Protein AF-A0A7S4AA87-F1 (afdb_monomer_lite)

Radius of gyration: 15.94 Å; chains: 1; bounding box: 40×29×44 Å

Structure (mmCIF, N/CA/C/O backbone):
data_AF-A0A7S4AA87-F1
#
_entry.id   AF-A0A7S4AA87-F1
#
loop_
_atom_site.group_PDB
_atom_site.id
_atom_site.type_symbol
_atom_site.label_atom_id
_atom_site.label_alt_id
_atom_site.label_comp_id
_atom_site.label_asym_id
_atom_site.label_entity_id
_atom_site.label_seq_id
_atom_site.pdbx_PDB_ins_code
_atom_site.Cartn_x
_atom_site.Cartn_y
_atom_site.Cartn_z
_atom_site.occupancy
_atom_site.B_iso_or_equiv
_atom_site.auth_seq_id
_atom_site.auth_comp_id
_atom_site.auth_asym_id
_atom_site.auth_atom_id
_atom_site.pdbx_PDB_model_num
ATOM 1 N N . MET A 1 1 ? -8.209 13.846 -18.926 1.00 57.44 1 MET A N 1
ATOM 2 C CA . MET A 1 1 ? -6.902 13.284 -18.522 1.00 57.44 1 MET A CA 1
ATOM 3 C C . MET A 1 1 ? -7.094 12.712 -17.124 1.00 57.44 1 MET A C 1
ATOM 5 O O . MET A 1 1 ? -7.636 13.442 -16.310 1.00 57.44 1 MET A O 1
ATOM 9 N N . ARG A 1 2 ? -6.789 11.429 -16.883 1.00 65.56 2 ARG A N 1
ATOM 10 C CA . ARG A 1 2 ? -6.918 10.795 -15.554 1.00 65.56 2 ARG A CA 1
ATOM 11 C C . ARG A 1 2 ? -5.539 10.659 -14.908 1.00 65.56 2 ARG A C 1
ATOM 13 O O . ARG A 1 2 ? -4.576 10.387 -15.628 1.00 65.56 2 ARG A O 1
ATOM 20 N N . LEU A 1 3 ? -5.442 10.859 -13.598 1.00 70.12 3 LEU A N 1
ATOM 21 C CA . LEU A 1 3 ? -4.210 10.682 -12.828 1.00 70.12 3 LEU A CA 1
ATOM 22 C C . LEU A 1 3 ? -3.868 9.195 -12.686 1.00 70.12 3 LEU A C 1
ATOM 24 O O . LEU A 1 3 ? -4.740 8.331 -12.726 1.00 70.12 3 LEU A O 1
ATOM 28 N N . PHE A 1 4 ? -2.586 8.892 -12.478 1.00 72.06 4 PHE A N 1
ATOM 29 C CA . PHE A 1 4 ? -2.124 7.522 -12.238 1.00 72.06 4 PHE A CA 1
ATOM 30 C C . PHE A 1 4 ? -2.859 6.858 -11.067 1.00 72.06 4 PHE A C 1
ATOM 32 O O . PHE A 1 4 ? -3.295 5.720 -11.191 1.00 72.06 4 PHE A O 1
ATOM 39 N N . SER A 1 5 ? -3.072 7.587 -9.969 1.00 68.75 5 SER A N 1
ATOM 40 C CA . SER A 1 5 ? -3.857 7.112 -8.825 1.00 68.75 5 SER A CA 1
ATOM 41 C C . SER A 1 5 ? -5.299 6.758 -9.201 1.00 68.75 5 SER A C 1
ATOM 43 O O . SER A 1 5 ? -5.813 5.752 -8.733 1.00 68.75 5 SER A O 1
ATOM 45 N N . GLU A 1 6 ? -5.932 7.496 -10.114 1.00 70.50 6 GLU A N 1
ATOM 46 C CA . GLU A 1 6 ? -7.278 7.177 -10.612 1.00 70.50 6 GLU A CA 1
ATOM 47 C C . GLU A 1 6 ? -7.298 5.939 -11.522 1.00 70.50 6 GLU A C 1
ATOM 49 O O . GLU A 1 6 ? -8.312 5.246 -11.606 1.00 70.50 6 GLU A O 1
ATOM 54 N N . LEU A 1 7 ? -6.188 5.658 -12.211 1.00 71.56 7 LEU A N 1
ATOM 55 C CA . LEU A 1 7 ? -6.039 4.516 -13.119 1.00 71.56 7 LEU A CA 1
ATOM 56 C C . LEU A 1 7 ? -5.621 3.227 -12.395 1.00 71.56 7 LEU A C 1
ATOM 58 O O . LEU A 1 7 ? -6.045 2.146 -12.795 1.00 71.56 7 LEU A O 1
ATOM 62 N N . CYS A 1 8 ? -4.847 3.345 -11.317 1.00 65.38 8 CYS A N 1
ATOM 63 C CA . CYS A 1 8 ? -4.418 2.244 -10.448 1.00 65.38 8 CYS A CA 1
ATOM 64 C C . CYS A 1 8 ? -5.458 1.852 -9.387 1.00 65.38 8 CYS A C 1
ATOM 66 O O . CYS A 1 8 ? -5.163 1.047 -8.508 1.00 65.38 8 CYS A O 1
ATOM 68 N N . GLY A 1 9 ? -6.667 2.415 -9.466 1.00 60.47 9 GLY A N 1
ATOM 69 C CA . GLY A 1 9 ? -7.677 2.336 -8.418 1.00 60.47 9 GLY A CA 1
ATOM 70 C C . GLY A 1 9 ? -7.472 3.467 -7.417 1.00 60.47 9 GLY A C 1
ATOM 71 O O . GLY A 1 9 ? -6.588 3.407 -6.567 1.00 60.47 9 GLY A O 1
ATOM 72 N N . ALA A 1 10 ? -8.316 4.500 -7.503 1.00 56.59 10 ALA A N 1
ATOM 73 C CA . ALA A 1 10 ? -8.245 5.707 -6.669 1.00 56.59 10 ALA A CA 1
ATOM 74 C C . ALA A 1 10 ? -8.251 5.428 -5.149 1.00 56.59 10 ALA A C 1
ATOM 76 O O . ALA A 1 10 ? -7.939 6.312 -4.355 1.00 56.59 10 ALA A O 1
ATOM 77 N N . SER A 1 11 ? -8.594 4.203 -4.743 1.00 60.84 11 SER A N 1
ATOM 78 C CA . SER A 1 11 ? -8.716 3.741 -3.364 1.00 60.84 11 SER A CA 1
ATOM 79 C C . SER A 1 11 ? -7.638 2.751 -2.914 1.00 60.84 11 SER A C 1
ATOM 81 O O . SER A 1 11 ? -7.641 2.393 -1.742 1.00 60.84 11 SER A O 1
ATOM 83 N N . SER A 1 12 ? -6.713 2.308 -3.772 1.00 76.81 12 SER A N 1
ATOM 84 C CA . SER A 1 12 ? -5.875 1.132 -3.470 1.00 76.81 12 SER A CA 1
ATOM 85 C C . SER A 1 12 ? -4.936 1.296 -2.271 1.00 76.81 12 SER A C 1
ATOM 87 O O . SER A 1 12 ? -4.519 0.312 -1.675 1.00 76.81 12 SER A O 1
ATOM 89 N N . PHE A 1 13 ? -4.629 2.541 -1.897 1.00 84.38 13 PHE A N 1
ATOM 90 C CA . PHE A 1 13 ? -3.890 2.880 -0.676 1.00 84.38 13 PHE A CA 1
ATOM 91 C C . PHE A 1 13 ? -4.695 3.784 0.271 1.00 84.38 13 PHE A C 1
ATOM 93 O O . PHE A 1 13 ? -4.129 4.402 1.173 1.00 84.38 13 PHE A O 1
ATOM 100 N N . SER A 1 14 ? -6.011 3.893 0.076 1.00 88.38 14 SER A N 1
ATOM 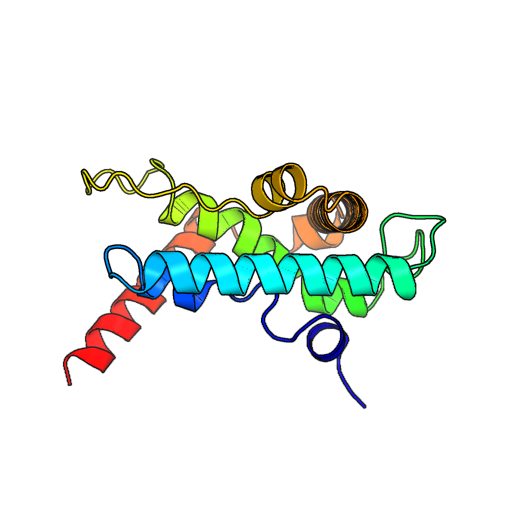101 C CA . SER A 1 14 ? -6.895 4.557 1.034 1.00 88.38 14 SER A CA 1
ATOM 102 C C . SER A 1 14 ? -7.184 3.601 2.183 1.00 88.38 14 SER A C 1
ATOM 104 O O . SER A 1 14 ? -7.760 2.539 1.982 1.00 88.38 14 SER A O 1
ATOM 106 N N . TYR A 1 15 ? -6.787 3.982 3.392 1.00 90.88 15 TYR A N 1
ATOM 107 C CA . TYR A 1 15 ? -6.863 3.121 4.573 1.00 90.88 15 TYR A CA 1
ATOM 108 C C . TYR A 1 15 ? -7.827 3.636 5.651 1.00 90.88 15 TYR A C 1
ATOM 110 O O . TYR A 1 15 ? -7.987 3.014 6.698 1.00 90.88 15 TYR A O 1
ATOM 118 N N . TRP A 1 16 ? -8.492 4.769 5.409 1.00 92.19 16 TRP A N 1
ATOM 119 C CA . TRP A 1 16 ? -9.371 5.404 6.395 1.00 92.19 16 TRP A CA 1
ATOM 120 C C . TRP A 1 16 ? -10.577 4.551 6.776 1.00 92.19 16 TRP A C 1
ATOM 122 O O . TRP A 1 16 ? -10.964 4.559 7.939 1.00 92.19 16 TRP A O 1
ATOM 132 N N . ASN A 1 17 ? -11.137 3.791 5.830 1.00 92.44 17 ASN A N 1
ATOM 133 C CA . ASN A 1 17 ? -12.262 2.896 6.113 1.00 92.44 17 ASN A CA 1
ATOM 134 C C . ASN A 1 17 ? -11.873 1.818 7.133 1.00 92.44 17 ASN A C 1
ATOM 136 O O . ASN A 1 17 ? -12.654 1.532 8.029 1.00 92.44 17 ASN A O 1
ATOM 140 N N . ILE A 1 18 ? -10.648 1.288 7.048 1.00 93.12 18 ILE A N 1
ATOM 141 C CA . ILE A 1 18 ? -10.127 0.305 8.007 1.00 93.12 18 ILE A CA 1
ATOM 142 C C . ILE A 1 18 ? -9.964 0.944 9.384 1.00 93.12 18 ILE A C 1
ATOM 144 O O . ILE A 1 18 ? -10.404 0.379 10.379 1.00 93.12 18 ILE A O 1
ATOM 148 N N . LEU A 1 19 ? -9.347 2.130 9.445 1.00 92.12 19 LEU A N 1
ATOM 149 C CA . LEU A 1 19 ? -9.109 2.799 10.725 1.00 92.12 19 LEU A CA 1
ATOM 150 C C . LEU A 1 19 ? -10.414 3.184 11.429 1.00 92.12 19 LEU A C 1
ATOM 152 O O . LEU A 1 19 ? -10.510 3.024 12.640 1.00 92.12 19 LEU A O 1
ATOM 156 N N . ARG A 1 20 ? -11.411 3.663 10.677 1.00 90.81 20 ARG A N 1
ATOM 157 C CA . ARG A 1 20 ? -12.729 4.032 11.215 1.00 90.81 20 ARG A CA 1
ATOM 158 C C . ARG A 1 20 ? -13.554 2.822 11.632 1.00 90.81 20 ARG A C 1
ATOM 160 O O . ARG A 1 20 ? -14.283 2.903 12.605 1.00 90.81 20 ARG A O 1
ATOM 167 N N . ALA A 1 21 ? -13.427 1.709 10.916 1.00 90.56 21 ALA A N 1
ATOM 168 C CA . ALA A 1 21 ? -14.129 0.478 11.248 1.00 90.56 21 ALA A CA 1
ATOM 169 C C . ALA A 1 21 ? -13.411 -0.350 12.330 1.00 90.56 21 ALA A C 1
ATOM 171 O O . ALA A 1 21 ? -13.792 -1.490 12.570 1.00 90.56 21 ALA A O 1
ATOM 172 N N . LYS A 1 22 ? -12.344 0.155 12.967 1.00 85.50 22 LYS A N 1
ATOM 173 C CA . LYS A 1 22 ? -11.606 -0.607 13.983 1.00 85.50 22 LYS A CA 1
ATOM 174 C C . LYS A 1 22 ? -12.517 -0.916 15.178 1.00 85.50 22 LYS A C 1
ATOM 176 O O . LYS A 1 22 ? -12.982 -0.006 15.851 1.00 85.50 22 LYS A O 1
ATOM 181 N N . GLY A 1 23 ? -12.720 -2.206 15.455 1.00 81.25 23 GLY A N 1
ATOM 182 C CA . GLY A 1 23 ? -13.627 -2.676 16.512 1.00 81.25 23 GLY A CA 1
ATOM 183 C C . GLY A 1 23 ? -15.112 -2.700 16.117 1.00 81.25 23 GLY A C 1
ATOM 184 O O . GLY A 1 23 ? -15.944 -3.035 16.954 1.00 81.25 23 GLY A O 1
ATOM 185 N N . ASP A 1 24 ? -15.438 -2.372 14.863 1.00 86.38 24 ASP A N 1
ATOM 186 C CA . ASP A 1 24 ? -16.774 -2.460 14.258 1.00 86.38 24 ASP A CA 1
ATOM 187 C C . ASP A 1 24 ? -16.889 -3.771 13.442 1.00 86.38 24 ASP A C 1
ATOM 189 O O . ASP A 1 24 ? -15.898 -4.289 12.919 1.00 86.38 24 ASP A O 1
ATOM 193 N N . GLU A 1 25 ? -18.106 -4.295 13.280 1.00 88.69 25 GLU A N 1
ATOM 194 C CA . GLU A 1 25 ? -18.438 -5.408 12.374 1.00 88.69 25 GLU A CA 1
ATOM 195 C C . GLU A 1 25 ? -18.000 -5.154 10.917 1.00 88.69 25 GLU A C 1
ATOM 197 O O . GLU A 1 25 ? -17.741 -6.090 10.158 1.00 88.69 25 GLU A O 1
ATOM 202 N N . LYS A 1 26 ? -17.850 -3.887 10.518 1.00 90.75 26 LYS A N 1
ATOM 203 C CA . LYS A 1 26 ? -17.398 -3.489 9.174 1.00 90.75 26 LYS A CA 1
ATOM 204 C C . LYS A 1 26 ? -15.894 -3.641 8.948 1.00 90.75 26 LYS A C 1
ATOM 206 O O . LYS A 1 26 ? -15.453 -3.482 7.805 1.00 90.75 26 LYS A O 1
ATOM 211 N N . PHE A 1 27 ? -15.104 -3.926 9.987 1.00 91.19 27 PHE A N 1
ATOM 212 C CA . PHE A 1 27 ? -13.643 -3.978 9.888 1.00 91.19 27 PHE A CA 1
ATOM 213 C C . PHE A 1 27 ? -13.173 -4.954 8.808 1.00 91.19 27 PHE A C 1
ATOM 215 O O . PHE A 1 27 ? -12.386 -4.593 7.933 1.00 91.19 27 PHE A O 1
ATOM 222 N N . GLU A 1 28 ? -13.699 -6.179 8.832 1.00 91.62 28 GLU A N 1
ATOM 223 C CA . GLU A 1 28 ? -13.307 -7.224 7.889 1.00 91.62 28 GLU A CA 1
ATOM 224 C C . GLU A 1 28 ? -13.648 -6.836 6.449 1.00 91.62 28 GLU A C 1
ATOM 226 O O . GLU A 1 28 ? -12.802 -6.963 5.564 1.00 91.62 28 GLU A O 1
ATOM 231 N N . SER A 1 29 ? -14.843 -6.283 6.217 1.00 93.62 29 SER A N 1
ATOM 232 C CA . SER A 1 29 ? -15.247 -5.791 4.894 1.00 93.62 29 SER A CA 1
ATOM 233 C C . SER A 1 29 ? -14.304 -4.696 4.392 1.00 93.62 29 SER A C 1
ATOM 235 O O . SER A 1 29 ? -13.871 -4.738 3.241 1.00 93.62 29 SER A O 1
ATOM 237 N N . ALA A 1 30 ? -13.920 -3.748 5.254 1.00 93.44 30 ALA A N 1
ATOM 238 C CA . ALA A 1 30 ? -12.978 -2.689 4.897 1.00 93.44 30 ALA A CA 1
ATOM 239 C C . ALA A 1 30 ? -11.580 -3.242 4.557 1.00 93.44 30 ALA A C 1
ATOM 241 O O . ALA A 1 30 ? -10.925 -2.751 3.633 1.00 93.44 30 ALA A O 1
ATOM 242 N N . VAL A 1 31 ? -11.123 -4.282 5.263 1.00 93.44 31 VAL A N 1
ATOM 243 C CA . VAL A 1 31 ? -9.863 -4.975 4.949 1.00 93.44 31 VAL A CA 1
ATOM 244 C C . VAL A 1 31 ? -9.954 -5.701 3.605 1.00 93.44 31 VAL A C 1
ATOM 246 O O . VAL A 1 31 ? -9.015 -5.616 2.813 1.00 93.44 31 VAL A O 1
ATOM 249 N N . GLN A 1 32 ? -11.072 -6.367 3.304 1.00 93.50 32 GLN A N 1
ATOM 250 C CA . GLN A 1 32 ? -11.269 -7.039 2.012 1.00 93.50 32 GLN A CA 1
ATOM 251 C C . GLN A 1 32 ? -11.311 -6.048 0.842 1.00 93.50 32 GLN A C 1
ATOM 253 O O . GLN A 1 32 ? -10.676 -6.282 -0.187 1.00 93.50 32 GLN A O 1
ATOM 258 N N . GLU A 1 33 ? -11.980 -4.905 1.000 1.00 93.38 33 GLU A N 1
ATOM 259 C CA . GLU A 1 33 ? -11.969 -3.835 -0.006 1.00 93.38 33 GLU A CA 1
ATOM 260 C C . GLU A 1 33 ? -10.551 -3.317 -0.273 1.00 93.38 33 GLU A C 1
ATOM 262 O O . GLU A 1 33 ? -10.155 -3.122 -1.426 1.00 93.38 33 GLU A O 1
ATOM 267 N N . PHE A 1 34 ? -9.760 -3.137 0.786 1.00 94.44 34 PHE A N 1
ATOM 268 C CA . PHE A 1 34 ? -8.367 -2.722 0.667 1.00 94.44 34 PHE A CA 1
ATOM 269 C C . PHE A 1 34 ? -7.515 -3.775 -0.050 1.00 94.44 34 PHE A C 1
ATOM 271 O O . PHE A 1 34 ? -6.799 -3.437 -0.995 1.00 94.44 34 PHE A O 1
ATOM 278 N N . LYS A 1 35 ? -7.645 -5.058 0.321 1.00 94.56 35 LYS A N 1
ATOM 279 C CA . LYS A 1 35 ? -7.000 -6.185 -0.378 1.00 94.56 35 LYS A CA 1
ATOM 280 C C . LYS A 1 35 ? -7.342 -6.192 -1.866 1.00 94.56 35 LYS A C 1
ATOM 282 O O . LYS A 1 35 ? -6.444 -6.278 -2.704 1.00 94.56 35 LYS A O 1
ATOM 287 N N . GLN A 1 36 ? -8.616 -6.016 -2.213 1.00 93.81 36 GLN A N 1
ATOM 288 C CA . GLN A 1 36 ? -9.046 -5.950 -3.608 1.00 93.81 36 GLN A CA 1
ATOM 289 C C . GLN A 1 36 ? -8.415 -4.762 -4.351 1.00 93.81 36 GLN A C 1
ATOM 291 O O . GLN A 1 36 ? -8.032 -4.892 -5.517 1.00 93.81 36 GLN A O 1
ATOM 296 N N . GLY A 1 37 ? -8.250 -3.616 -3.685 1.00 92.81 37 GLY A N 1
ATOM 297 C CA . GLY A 1 37 ? -7.500 -2.474 -4.214 1.00 92.81 37 GLY A CA 1
ATOM 298 C C . GLY A 1 37 ? -6.041 -2.820 -4.539 1.00 92.81 37 GLY A C 1
ATOM 299 O O . GLY A 1 37 ? -5.552 -2.506 -5.631 1.00 92.81 37 GLY A O 1
ATOM 300 N N . LEU A 1 38 ? -5.355 -3.536 -3.643 1.00 95.06 38 LEU A N 1
ATOM 301 C CA . LEU A 1 38 ? -3.990 -4.018 -3.882 1.00 95.06 38 LEU A CA 1
ATOM 302 C C . LEU A 1 38 ? -3.936 -4.981 -5.079 1.00 95.06 38 LEU A C 1
ATOM 304 O O . LEU A 1 38 ? -3.109 -4.797 -5.973 1.00 95.06 38 LEU A O 1
ATOM 308 N N . ILE A 1 39 ? -4.856 -5.946 -5.168 1.00 95.06 39 ILE A N 1
ATOM 309 C CA . ILE A 1 39 ? -4.944 -6.894 -6.295 1.00 95.06 39 ILE A CA 1
ATOM 310 C C . ILE A 1 39 ? -5.139 -6.155 -7.627 1.00 95.06 39 ILE A C 1
ATOM 312 O O . ILE A 1 39 ? -4.452 -6.436 -8.617 1.00 95.06 39 ILE A O 1
ATOM 316 N N . ASN A 1 40 ? -6.040 -5.171 -7.656 1.00 92.62 40 ASN A N 1
ATOM 317 C CA . ASN A 1 40 ? -6.298 -4.359 -8.845 1.00 92.62 40 ASN A CA 1
ATOM 318 C C . ASN A 1 40 ? -5.052 -3.564 -9.260 1.00 92.62 40 ASN A C 1
ATOM 320 O O . ASN A 1 40 ? -4.715 -3.512 -10.446 1.00 92.62 40 ASN A O 1
ATOM 324 N N . THR A 1 41 ? -4.332 -2.999 -8.289 1.00 93.44 41 THR A N 1
ATOM 325 C CA . THR A 1 41 ? -3.076 -2.274 -8.535 1.00 93.44 41 THR A CA 1
ATOM 326 C C . THR A 1 41 ? -1.994 -3.202 -9.074 1.00 93.44 41 THR A C 1
ATOM 328 O O . THR A 1 41 ? -1.329 -2.861 -10.051 1.00 93.44 41 THR A O 1
ATOM 331 N N . ASN A 1 42 ? -1.836 -4.395 -8.494 1.00 95.19 42 ASN A N 1
ATOM 332 C CA . ASN A 1 42 ? -0.889 -5.395 -8.983 1.00 95.19 42 ASN A CA 1
ATOM 333 C C . ASN A 1 42 ? -1.202 -5.781 -10.433 1.00 95.19 42 ASN A C 1
ATOM 335 O O . ASN A 1 42 ? -0.331 -5.696 -11.294 1.00 95.19 42 ASN A O 1
ATOM 339 N N . THR A 1 43 ? -2.469 -6.090 -10.720 1.00 94.31 43 THR A N 1
ATOM 340 C CA . THR A 1 43 ? -2.942 -6.419 -12.073 1.00 94.31 43 THR A CA 1
ATOM 341 C C . THR A 1 43 ? -2.654 -5.289 -13.064 1.00 94.31 43 THR A C 1
ATOM 343 O O . THR A 1 43 ? -2.291 -5.535 -14.217 1.00 94.31 43 THR A O 1
ATOM 346 N N . PHE A 1 44 ? -2.818 -4.033 -12.643 1.00 93.12 44 PHE A N 1
ATOM 347 C CA . PHE A 1 44 ? -2.469 -2.883 -13.468 1.00 93.12 44 PHE A CA 1
ATOM 348 C C . PHE A 1 44 ? -0.962 -2.830 -13.747 1.00 93.12 44 PHE A C 1
ATOM 350 O O . PHE A 1 44 ? -0.568 -2.710 -14.907 1.00 93.12 44 PHE A O 1
ATOM 357 N N . LEU A 1 45 ? -0.124 -2.949 -12.713 1.00 94.12 45 LEU A N 1
ATOM 358 C CA . LEU A 1 45 ? 1.335 -2.914 -12.844 1.00 94.12 45 LEU A CA 1
ATOM 359 C C . LEU A 1 45 ? 1.868 -4.061 -13.709 1.00 94.12 45 LEU A C 1
ATOM 361 O O . LEU A 1 45 ? 2.800 -3.849 -14.474 1.00 94.12 45 LEU A O 1
ATOM 365 N N . GLU A 1 46 ? 1.268 -5.245 -13.643 1.00 95.31 46 GLU A N 1
ATOM 366 C CA . GLU A 1 46 ? 1.630 -6.377 -14.505 1.00 95.31 46 GLU A CA 1
ATOM 367 C C . GLU A 1 46 ? 1.261 -6.138 -15.973 1.00 95.31 46 GLU A C 1
ATOM 369 O O . GLU A 1 46 ? 2.003 -6.521 -16.872 1.00 95.31 46 GLU A O 1
ATOM 374 N N . LYS A 1 47 ? 0.121 -5.487 -16.237 1.00 94.50 47 LYS A N 1
ATOM 375 C CA . LYS A 1 47 ? -0.359 -5.238 -17.608 1.00 94.50 47 LYS A CA 1
ATOM 376 C C . LYS A 1 47 ? 0.253 -4.005 -18.262 1.00 94.50 47 LYS A C 1
ATOM 378 O O . LYS A 1 47 ? 0.284 -3.925 -19.490 1.00 94.50 47 LYS A O 1
ATOM 383 N N . LYS A 1 48 ? 0.596 -2.990 -17.469 1.00 93.88 48 LYS A N 1
ATOM 384 C CA . LYS A 1 48 ? 0.976 -1.653 -17.951 1.00 93.88 48 LYS A CA 1
ATOM 385 C C . LYS A 1 48 ? 2.373 -1.228 -17.530 1.00 93.88 48 LYS A C 1
ATOM 387 O O . LYS A 1 48 ? 2.910 -0.319 -18.155 1.00 93.88 48 LYS A O 1
ATOM 392 N N . GLY A 1 49 ? 2.933 -1.846 -16.496 1.00 94.19 49 GLY A N 1
ATOM 393 C CA . GLY A 1 49 ? 4.305 -1.601 -16.089 1.00 94.19 49 GLY A CA 1
ATOM 394 C C . GLY A 1 49 ? 5.291 -2.250 -17.047 1.00 94.19 49 GLY A C 1
ATOM 395 O O . GLY A 1 49 ? 5.075 -3.360 -17.530 1.00 94.19 49 GLY A O 1
ATOM 396 N N . ASP A 1 50 ? 6.393 -1.558 -17.301 1.00 95.12 50 ASP A N 1
ATOM 397 C CA . ASP A 1 50 ? 7.538 -2.147 -17.984 1.00 95.12 50 ASP A CA 1
ATOM 398 C C . ASP A 1 50 ? 8.114 -3.287 -17.112 1.00 95.12 50 ASP A C 1
ATOM 400 O O . ASP A 1 50 ? 8.343 -3.083 -15.910 1.00 95.12 50 ASP A O 1
ATOM 404 N N . PRO A 1 51 ? 8.335 -4.490 -17.674 1.00 93.81 51 PRO A N 1
ATOM 405 C CA . PRO A 1 51 ? 8.905 -5.616 -16.937 1.00 93.81 51 PRO A CA 1
ATOM 406 C C . PRO A 1 51 ? 10.389 -5.430 -16.580 1.00 93.81 51 PRO A C 1
ATOM 408 O O . PRO A 1 51 ? 10.901 -6.153 -15.730 1.00 93.81 51 PRO A O 1
ATOM 411 N N . ASN A 1 52 ? 11.092 -4.470 -17.189 1.00 95.50 52 ASN A N 1
ATOM 412 C CA . ASN A 1 52 ? 12.537 -4.272 -17.024 1.00 95.50 52 ASN A CA 1
ATOM 413 C C . ASN A 1 52 ? 12.914 -3.376 -15.830 1.00 95.50 52 ASN A C 1
ATOM 415 O O . ASN A 1 52 ? 13.996 -2.783 -15.810 1.00 95.50 52 ASN A O 1
ATOM 419 N N . GLY A 1 53 ? 12.039 -3.248 -14.834 1.00 95.06 53 GLY A N 1
ATOM 420 C CA . GLY A 1 53 ? 12.355 -2.544 -13.598 1.00 95.06 53 GLY A CA 1
ATOM 421 C C . GLY A 1 53 ? 11.178 -2.441 -12.632 1.00 95.06 53 GLY A C 1
ATOM 422 O O . GLY A 1 53 ? 10.073 -2.902 -12.925 1.00 95.06 53 GLY A O 1
ATOM 423 N N . PRO A 1 54 ? 11.404 -1.859 -11.445 1.00 96.56 54 PRO A N 1
ATOM 424 C CA . PRO A 1 54 ? 10.421 -1.894 -10.375 1.00 96.56 54 PRO A CA 1
ATOM 425 C C . PRO A 1 54 ? 9.337 -0.818 -10.497 1.00 96.56 54 PRO A C 1
ATOM 427 O O . PRO A 1 54 ? 8.304 -0.957 -9.851 1.00 96.56 54 PRO A O 1
ATOM 430 N N . PHE A 1 55 ? 9.513 0.219 -11.314 1.00 96.38 55 PHE A N 1
ATOM 431 C CA . PHE A 1 55 ? 8.552 1.315 -11.488 1.00 96.38 55 PHE A CA 1
ATOM 432 C C . PHE A 1 55 ? 7.639 1.091 -12.694 1.00 96.38 55 PHE A C 1
ATOM 434 O O . PHE A 1 55 ? 7.796 0.112 -13.424 1.00 96.38 55 PHE A O 1
ATOM 441 N N . LEU A 1 56 ? 6.674 1.988 -12.910 1.00 94.31 56 LEU A N 1
ATOM 442 C CA . LEU A 1 56 ? 5.756 1.903 -14.045 1.00 94.31 56 LEU A CA 1
ATOM 443 C C . LEU A 1 56 ? 6.502 1.935 -15.388 1.00 94.31 56 LEU A C 1
ATOM 445 O O . LEU A 1 56 ? 6.194 1.156 -16.283 1.00 94.31 56 LEU A O 1
ATOM 449 N N . PHE A 1 57 ? 7.518 2.792 -15.505 1.00 95.69 57 PHE A N 1
ATOM 450 C CA . PHE A 1 57 ? 8.371 2.921 -16.692 1.00 95.69 57 PHE A CA 1
ATOM 451 C C . PHE A 1 57 ? 9.743 2.263 -16.470 1.00 95.69 57 PHE A C 1
ATOM 453 O O . PHE A 1 57 ? 10.801 2.830 -16.761 1.00 95.69 57 PHE A O 1
ATOM 460 N N . GLY A 1 58 ? 9.726 1.071 -15.875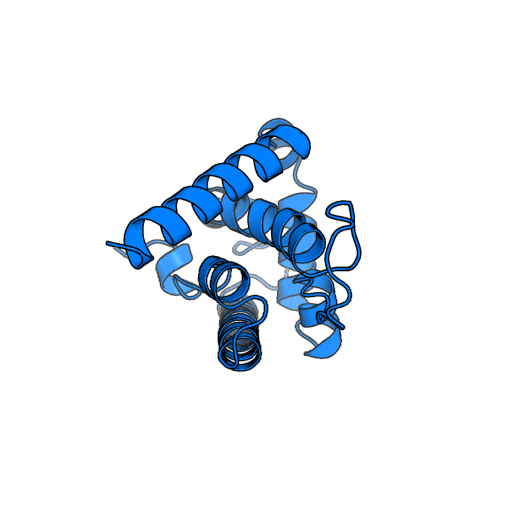 1.00 95.44 58 GLY A N 1
ATOM 461 C CA . GLY A 1 58 ? 10.900 0.226 -15.696 1.00 95.44 58 GLY A CA 1
ATOM 462 C C . GLY A 1 58 ? 11.776 0.765 -14.579 1.00 95.44 58 GLY A C 1
ATOM 463 O O . GLY A 1 58 ? 11.390 0.741 -13.413 1.00 95.44 58 GLY A O 1
ATOM 464 N N . ASN A 1 59 ? 12.962 1.263 -14.918 1.00 96.94 59 ASN A N 1
ATOM 465 C CA . ASN A 1 59 ? 13.896 1.828 -13.936 1.00 96.94 59 ASN A CA 1
ATOM 466 C C . ASN A 1 59 ? 13.699 3.332 -13.699 1.00 96.94 59 ASN A C 1
ATOM 468 O O . ASN A 1 59 ? 14.389 3.922 -12.867 1.00 96.94 59 ASN A O 1
ATOM 472 N N . GLN A 1 60 ? 12.763 3.965 -14.411 1.00 96.56 60 GLN A N 1
ATOM 473 C CA . GLN A 1 60 ? 12.510 5.396 -14.292 1.00 96.56 60 GLN A CA 1
ATOM 474 C C . GLN A 1 60 ? 11.431 5.677 -13.246 1.00 96.56 60 GLN A C 1
ATOM 476 O O . GLN A 1 60 ? 10.297 5.224 -13.369 1.00 96.56 60 GLN A O 1
ATOM 481 N N . PHE A 1 61 ? 11.789 6.462 -12.229 1.00 95.38 61 PHE A N 1
ATOM 482 C CA . PHE A 1 61 ? 10.838 7.009 -11.265 1.00 95.38 61 PHE A CA 1
ATOM 483 C C . PHE A 1 61 ? 10.167 8.240 -11.877 1.00 95.38 61 PHE A C 1
ATOM 485 O O . PHE A 1 61 ? 10.854 9.207 -12.217 1.00 95.38 61 PHE A O 1
ATOM 492 N N . THR A 1 62 ? 8.847 8.212 -12.038 1.00 94.88 62 THR A N 1
ATOM 493 C CA . THR A 1 62 ? 8.108 9.226 -12.801 1.00 94.88 62 THR A CA 1
ATOM 494 C C . THR A 1 62 ? 7.077 9.957 -11.948 1.00 94.88 62 THR A C 1
ATOM 496 O O . THR A 1 62 ? 6.922 9.703 -10.754 1.00 94.88 62 THR A O 1
ATOM 499 N N . LEU A 1 63 ? 6.325 10.869 -12.574 1.00 92.62 63 LEU A N 1
ATOM 500 C CA . LEU A 1 63 ? 5.206 11.554 -11.926 1.00 92.62 63 LEU A CA 1
ATOM 501 C C . LEU A 1 63 ? 4.132 10.588 -11.402 1.00 92.62 63 LEU A C 1
ATOM 503 O O . LEU A 1 63 ? 3.436 10.936 -10.450 1.00 92.62 63 LEU A O 1
ATOM 507 N N . ALA A 1 64 ? 4.012 9.389 -11.986 1.00 91.44 64 ALA A N 1
ATOM 508 C CA . ALA A 1 64 ? 3.128 8.345 -11.480 1.00 91.44 64 ALA A CA 1
ATOM 509 C C . ALA A 1 64 ? 3.512 7.950 -10.047 1.00 91.44 64 ALA A C 1
ATOM 511 O O . ALA A 1 64 ? 2.689 8.031 -9.132 1.00 91.44 64 ALA A O 1
ATOM 512 N N . GLU A 1 65 ? 4.784 7.613 -9.831 1.00 94.38 65 GLU A N 1
ATOM 513 C CA . GLU A 1 65 ? 5.298 7.283 -8.507 1.00 94.38 65 GLU A CA 1
ATOM 514 C C . GLU A 1 65 ? 5.331 8.504 -7.584 1.00 94.38 65 GLU A C 1
ATOM 516 O O . GLU A 1 65 ? 4.954 8.374 -6.423 1.00 94.38 65 GLU A O 1
ATOM 521 N N . CYS A 1 66 ? 5.695 9.697 -8.075 1.00 93.06 66 CYS A N 1
ATOM 522 C CA . CYS A 1 66 ? 5.638 10.924 -7.268 1.00 93.06 66 CYS A CA 1
ATOM 523 C C . CYS A 1 66 ? 4.230 11.174 -6.707 1.00 93.06 66 CYS A C 1
ATOM 525 O O . CYS A 1 66 ? 4.088 11.593 -5.561 1.00 93.06 66 CYS A O 1
ATOM 527 N N . ASN A 1 67 ? 3.188 10.919 -7.506 1.00 91.38 67 ASN A N 1
ATOM 528 C CA . ASN A 1 67 ? 1.802 11.083 -7.076 1.00 91.38 67 ASN A CA 1
ATOM 529 C C . ASN A 1 67 ? 1.383 10.020 -6.050 1.00 91.38 67 ASN A C 1
ATOM 531 O O . ASN A 1 67 ? 0.672 10.341 -5.101 1.00 91.38 67 ASN A O 1
ATOM 535 N N . ALA A 1 68 ? 1.815 8.771 -6.231 1.00 92.00 68 ALA A N 1
ATOM 536 C CA . ALA A 1 68 ? 1.401 7.662 -5.378 1.00 92.00 68 ALA A CA 1
ATOM 537 C C . ALA A 1 68 ? 2.208 7.550 -4.072 1.00 92.00 68 ALA A C 1
ATOM 539 O O . ALA A 1 68 ? 1.662 7.118 -3.055 1.00 92.00 68 ALA A O 1
ATOM 540 N N . ALA A 1 69 ? 3.481 7.957 -4.072 1.00 93.62 69 ALA A N 1
ATOM 541 C CA . ALA A 1 69 ? 4.417 7.733 -2.970 1.00 93.62 69 ALA A CA 1
ATOM 542 C C . ALA A 1 69 ? 3.899 8.183 -1.592 1.00 93.62 69 ALA A C 1
ATOM 544 O O . ALA A 1 69 ? 3.973 7.371 -0.669 1.00 93.62 69 ALA A O 1
ATOM 545 N N . PRO A 1 70 ? 3.288 9.376 -1.420 1.00 92.12 70 PRO A N 1
ATOM 546 C CA . PRO A 1 70 ? 2.779 9.788 -0.111 1.00 92.12 70 PRO A CA 1
ATOM 547 C C . PRO A 1 70 ? 1.681 8.865 0.434 1.00 92.12 70 PRO A C 1
ATOM 549 O O . PRO A 1 70 ? 1.565 8.680 1.643 1.00 92.12 70 PRO A O 1
ATOM 552 N N . PHE A 1 71 ? 0.853 8.286 -0.441 1.00 92.12 71 PHE A N 1
ATOM 553 C CA . PHE A 1 71 ? -0.213 7.366 -0.039 1.00 92.12 71 PHE A CA 1
ATOM 554 C C . PHE A 1 71 ? 0.349 6.002 0.339 1.00 92.12 71 PHE A C 1
ATOM 556 O O . PHE A 1 71 ? -0.016 5.470 1.381 1.00 92.12 71 PHE A O 1
ATOM 563 N N . VAL A 1 72 ? 1.280 5.482 -0.464 1.00 94.38 72 VAL A N 1
ATOM 564 C CA . VAL A 1 72 ? 1.980 4.218 -0.193 1.00 94.38 72 VAL A CA 1
ATOM 565 C C . VAL A 1 72 ? 2.708 4.293 1.143 1.00 94.38 72 VAL A C 1
ATOM 567 O O . VAL A 1 72 ? 2.553 3.420 1.992 1.00 94.38 72 VAL A O 1
ATOM 570 N N . GLN A 1 73 ? 3.456 5.373 1.350 1.00 93.69 73 GLN A N 1
ATOM 571 C CA . GLN A 1 73 ? 4.214 5.619 2.564 1.00 93.69 73 GLN A CA 1
ATOM 572 C C . GLN A 1 73 ? 3.323 5.703 3.798 1.00 93.69 73 GLN A C 1
ATOM 574 O O . GLN A 1 73 ? 3.601 5.039 4.795 1.00 93.69 73 GLN A O 1
ATOM 579 N N . ARG A 1 74 ? 2.231 6.471 3.730 1.00 93.00 74 ARG A N 1
ATOM 580 C CA . ARG A 1 74 ? 1.281 6.546 4.840 1.00 93.00 74 ARG A CA 1
ATOM 581 C C . ARG A 1 74 ? 0.608 5.204 5.098 1.00 93.00 74 ARG A C 1
ATOM 583 O O . ARG A 1 74 ? 0.581 4.775 6.240 1.00 93.00 74 ARG A O 1
ATOM 590 N N . ALA A 1 75 ? 0.128 4.512 4.068 1.00 94.06 75 ALA A N 1
ATOM 591 C CA . ALA A 1 75 ? -0.511 3.210 4.234 1.00 94.06 75 ALA A CA 1
ATOM 592 C C . ALA A 1 75 ? 0.434 2.196 4.900 1.00 94.06 75 ALA A C 1
ATOM 594 O O . ALA A 1 75 ? 0.030 1.523 5.841 1.00 94.06 75 ALA A O 1
ATOM 595 N N . CYS A 1 76 ? 1.699 2.130 4.472 1.00 94.44 76 CYS A N 1
ATOM 596 C CA . CYS A 1 76 ? 2.669 1.166 5.002 1.00 94.44 76 CYS A CA 1
ATOM 597 C C . CYS A 1 76 ? 3.171 1.499 6.416 1.00 94.44 76 CYS A C 1
ATOM 599 O O . CYS A 1 76 ? 3.642 0.602 7.103 1.00 94.44 76 CYS A O 1
ATOM 601 N N . ASN A 1 77 ? 3.080 2.753 6.865 1.00 92.44 77 ASN A N 1
ATOM 602 C CA . ASN A 1 77 ? 3.487 3.139 8.221 1.00 92.44 77 ASN A CA 1
ATOM 603 C C . ASN A 1 77 ? 2.305 3.193 9.201 1.00 92.44 77 ASN A C 1
ATOM 605 O O . ASN A 1 77 ? 2.423 2.755 10.343 1.00 92.44 77 ASN A O 1
ATOM 609 N N . VAL A 1 78 ? 1.166 3.735 8.766 1.00 93.06 78 VAL A N 1
ATOM 610 C CA . VAL A 1 78 ? 0.002 4.005 9.618 1.00 93.06 78 VAL A CA 1
ATOM 611 C C . VAL A 1 78 ? -0.809 2.744 9.868 1.00 93.06 78 VAL A C 1
ATOM 613 O O . VAL A 1 78 ? -1.122 2.461 11.019 1.00 93.06 78 VAL A O 1
ATOM 616 N N . LEU A 1 79 ? -1.155 1.972 8.832 1.00 92.19 79 LEU A N 1
ATOM 617 C CA . LEU A 1 79 ? -2.004 0.793 9.025 1.00 92.19 79 LEU A CA 1
ATOM 618 C C . LEU A 1 79 ? -1.400 -0.194 10.033 1.00 92.19 79 LEU A C 1
ATOM 620 O O . LEU A 1 79 ? -2.105 -0.516 10.992 1.00 92.19 79 LEU A O 1
ATOM 624 N N . PRO A 1 80 ? -0.118 -0.604 9.923 1.00 91.88 80 PRO A N 1
ATOM 625 C CA . PRO A 1 80 ? 0.466 -1.530 10.889 1.00 91.88 80 PRO A CA 1
ATOM 626 C C . PRO A 1 80 ? 0.470 -0.986 12.316 1.00 91.88 80 PRO A C 1
ATOM 628 O O . PRO A 1 80 ? 0.212 -1.733 13.256 1.00 91.88 80 PRO A O 1
ATOM 631 N N . ALA A 1 81 ? 0.735 0.313 12.480 1.00 89.75 81 ALA A N 1
ATOM 632 C CA . ALA A 1 81 ? 0.783 0.953 13.789 1.00 89.75 81 ALA A CA 1
ATOM 633 C C . ALA A 1 81 ? -0.601 1.029 14.451 1.00 89.75 81 ALA A C 1
ATOM 635 O O . ALA A 1 81 ? -0.724 0.797 15.646 1.00 89.75 81 ALA A O 1
ATOM 636 N N . PHE A 1 82 ? -1.654 1.311 13.682 1.00 88.88 82 PHE A N 1
ATOM 637 C CA . PHE A 1 82 ? -2.999 1.498 14.230 1.00 88.88 82 PHE A CA 1
ATOM 638 C C . PHE A 1 82 ? -3.841 0.213 14.272 1.00 88.88 82 PHE A C 1
ATOM 640 O O . PHE A 1 82 ? -4.835 0.176 14.997 1.00 88.88 82 PHE A O 1
ATOM 647 N N . THR A 1 83 ? -3.478 -0.836 13.528 1.00 88.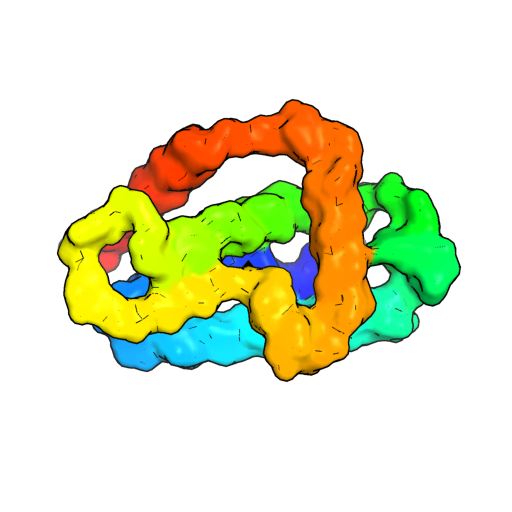06 83 THR A N 1
ATOM 648 C CA . THR A 1 83 ? -4.202 -2.128 13.507 1.00 88.06 83 THR A CA 1
ATOM 649 C C . THR A 1 83 ? -3.442 -3.270 14.187 1.00 88.06 83 THR A C 1
ATOM 651 O O . THR A 1 83 ? -4.060 -4.239 14.623 1.00 88.06 83 THR A O 1
ATOM 654 N N . GLY A 1 84 ? -2.116 -3.165 14.310 1.00 76.50 84 GLY A N 1
ATOM 655 C CA . GLY A 1 84 ? -1.284 -4.113 15.046 1.00 76.50 84 GLY A CA 1
ATOM 656 C C . GLY A 1 84 ? -1.259 -3.868 16.554 1.00 76.50 84 GLY A C 1
ATOM 657 O O . GLY A 1 84 ? -1.804 -2.892 17.059 1.00 76.50 84 GLY A O 1
ATOM 658 N N . LYS A 1 85 ? -0.537 -4.734 17.277 1.00 63.88 85 LYS A N 1
ATOM 659 C CA . LYS A 1 85 ? -0.309 -4.633 18.734 1.00 63.88 85 LYS A CA 1
ATOM 660 C C . LYS A 1 85 ? 0.722 -3.550 19.138 1.00 63.88 85 LYS A C 1
ATOM 662 O O . LYS A 1 85 ? 1.374 -3.694 20.164 1.00 63.88 85 LYS A O 1
ATOM 667 N N . GLY A 1 86 ? 0.954 -2.525 18.312 1.00 51.59 86 GLY A N 1
ATOM 668 C CA . GLY A 1 86 ? 2.064 -1.572 18.470 1.00 51.59 86 GLY A CA 1
ATOM 669 C C . GLY A 1 86 ? 1.665 -0.207 19.046 1.00 51.59 86 GLY A C 1
ATOM 670 O O . GLY A 1 86 ? 0.793 0.452 18.495 1.00 51.59 86 GLY A O 1
ATOM 671 N N . GLU A 1 87 ? 2.359 0.205 20.117 1.00 46.78 87 GLU A N 1
ATOM 672 C CA . GLU A 1 87 ? 2.436 1.518 20.811 1.00 46.78 87 GLU A CA 1
ATOM 673 C C . GLU A 1 87 ? 1.146 2.192 21.323 1.00 46.78 87 GLU A C 1
ATOM 675 O O . GLU A 1 87 ? 1.205 2.909 22.320 1.00 46.78 87 GLU A O 1
ATOM 680 N N . ALA A 1 88 ? -0.029 1.934 20.751 1.00 48.31 88 ALA A N 1
ATOM 681 C CA . ALA A 1 88 ? -1.309 2.319 21.351 1.00 48.31 88 ALA A CA 1
ATOM 682 C C . ALA A 1 88 ? -1.806 1.189 22.277 1.00 48.31 88 ALA A C 1
ATOM 684 O O . ALA A 1 88 ? -2.719 0.443 21.933 1.00 48.31 88 ALA A O 1
ATOM 685 N N . GLU A 1 89 ? -1.152 1.031 23.432 1.00 43.72 89 GLU A N 1
ATOM 686 C CA . GLU A 1 89 ? -1.282 -0.067 24.416 1.00 43.72 89 GLU A CA 1
ATOM 687 C C . GLU A 1 89 ? -2.668 -0.271 25.080 1.00 43.72 89 GLU A C 1
ATOM 689 O O . GLU A 1 89 ? -2.760 -0.909 26.124 1.00 43.72 89 GLU A O 1
ATOM 694 N N . THR A 1 90 ? -3.780 0.231 24.543 1.00 44.19 90 THR A N 1
ATOM 695 C CA . THR A 1 90 ? -5.027 0.341 25.330 1.00 44.19 90 THR A CA 1
ATOM 696 C C . THR A 1 90 ? -6.195 -0.547 24.910 1.00 44.19 90 THR A C 1
ATOM 698 O O . THR A 1 90 ? -7.294 -0.349 25.421 1.00 44.19 90 THR A O 1
ATOM 701 N N . SER A 1 91 ? -6.026 -1.549 24.042 1.00 44.91 91 SER A N 1
ATOM 702 C CA . SER A 1 91 ? -7.166 -2.405 23.679 1.00 44.91 91 SER A CA 1
ATOM 703 C C . SER A 1 91 ? -6.803 -3.880 23.535 1.00 44.91 91 SER A C 1
ATOM 705 O O . SER A 1 91 ? -6.090 -4.265 22.612 1.00 44.91 91 SER A O 1
ATOM 707 N N . GLU A 1 92 ? -7.369 -4.705 24.424 1.00 49.19 92 GLU A N 1
ATOM 708 C CA . GLU A 1 92 ? -7.464 -6.177 24.370 1.00 49.19 92 GLU A CA 1
ATOM 709 C C . GLU A 1 92 ? -8.334 -6.679 23.198 1.00 49.19 92 GLU A C 1
ATOM 711 O O . GLU A 1 92 ? -9.019 -7.694 23.293 1.00 49.19 92 GLU A O 1
ATOM 716 N N . CYS A 1 93 ? -8.366 -5.960 22.081 1.00 48.34 93 CYS A N 1
ATOM 717 C CA . CYS A 1 93 ? -8.995 -6.466 20.877 1.00 48.34 93 CYS A CA 1
ATOM 718 C C . CYS A 1 93 ? -7.951 -7.323 20.157 1.00 48.34 93 CYS A C 1
ATOM 720 O O . CYS A 1 93 ? -6.834 -6.856 19.924 1.00 48.34 93 CYS A O 1
ATOM 722 N N . ASP A 1 94 ? -8.298 -8.562 19.801 1.00 57.12 94 ASP A N 1
ATOM 723 C CA . ASP A 1 94 ? -7.533 -9.422 18.888 1.00 57.12 94 ASP A CA 1
ATOM 724 C C . ASP A 1 94 ? -7.511 -8.807 17.473 1.00 57.12 94 ASP A C 1
ATOM 726 O O . ASP A 1 94 ? -7.990 -9.382 16.497 1.00 57.12 94 ASP A O 1
ATOM 730 N N . SER A 1 95 ? -7.015 -7.574 17.347 1.00 62.00 95 SER A N 1
ATOM 731 C CA . SER A 1 95 ? -7.069 -6.819 16.110 1.00 62.00 95 SER A CA 1
ATOM 732 C C . SER A 1 95 ? -6.081 -7.407 15.114 1.00 62.00 95 SER A C 1
ATOM 734 O O . SER A 1 95 ? -4.885 -7.565 15.383 1.00 62.00 95 SER A O 1
ATOM 736 N N . ILE A 1 96 ? -6.609 -7.743 13.941 1.00 79.56 96 ILE A N 1
ATOM 737 C CA . ILE A 1 96 ? -5.837 -8.245 12.812 1.00 79.56 96 ILE A CA 1
ATOM 738 C C . ILE A 1 96 ? -4.865 -7.142 12.385 1.00 79.56 96 ILE A C 1
ATOM 740 O O . ILE A 1 96 ? -5.278 -6.041 12.019 1.00 79.56 96 ILE A O 1
ATOM 744 N N . LEU A 1 97 ? -3.567 -7.449 12.419 1.00 88.81 97 LEU A N 1
ATOM 745 C CA . LEU A 1 97 ? -2.532 -6.577 11.874 1.00 88.81 97 LEU A CA 1
ATOM 746 C C . LEU A 1 97 ? -2.742 -6.436 10.363 1.00 88.81 97 LEU A C 1
ATOM 748 O O . LEU A 1 97 ? -2.573 -7.398 9.616 1.00 88.81 97 LEU A O 1
ATOM 752 N N . VAL A 1 98 ? -3.033 -5.222 9.913 1.00 92.75 98 VAL A N 1
ATOM 753 C CA . VAL A 1 98 ? -3.112 -4.879 8.496 1.00 92.75 98 VAL A CA 1
ATOM 754 C C . VAL A 1 98 ? -1.788 -4.249 8.077 1.00 92.75 98 VAL A C 1
ATOM 756 O O . VAL A 1 98 ? -1.483 -3.112 8.428 1.00 92.75 98 VAL A O 1
ATOM 759 N N . ASP A 1 99 ? -0.997 -4.990 7.306 1.00 94.69 99 ASP A N 1
ATOM 760 C CA . ASP A 1 99 ? 0.278 -4.530 6.753 1.00 94.69 99 ASP A CA 1
ATOM 761 C C . ASP A 1 99 ? 0.281 -4.721 5.232 1.00 94.69 99 ASP A C 1
ATOM 763 O O . ASP A 1 99 ? 0.284 -5.864 4.773 1.00 94.69 99 ASP A O 1
ATOM 767 N N . PRO A 1 100 ? 0.301 -3.636 4.429 1.00 95.75 100 PRO A N 1
ATOM 768 C CA . PRO A 1 100 ? 0.262 -3.740 2.973 1.00 95.75 100 PRO A CA 1
ATOM 769 C C . PRO A 1 100 ? 1.340 -4.651 2.371 1.00 95.75 100 PRO A C 1
ATOM 771 O O . PRO A 1 100 ? 1.067 -5.316 1.373 1.00 95.75 100 PRO A O 1
ATOM 774 N N . ILE A 1 101 ? 2.545 -4.714 2.953 1.00 96.75 101 ILE A N 1
ATOM 775 C CA . ILE A 1 101 ? 3.614 -5.592 2.454 1.00 96.75 101 ILE A CA 1
ATOM 776 C C . ILE A 1 101 ? 3.275 -7.054 2.728 1.00 96.75 101 ILE A C 1
ATOM 778 O O . ILE A 1 101 ? 3.382 -7.867 1.810 1.00 96.75 101 ILE A O 1
ATOM 782 N N . LYS A 1 102 ? 2.826 -7.383 3.946 1.00 95.69 102 LYS A N 1
ATOM 783 C CA . LYS A 1 102 ? 2.409 -8.752 4.296 1.00 95.69 102 LYS A CA 1
ATOM 784 C C . LYS A 1 102 ? 1.207 -9.197 3.477 1.00 95.69 102 LYS A C 1
ATOM 786 O O . LYS A 1 102 ? 1.215 -10.298 2.945 1.00 95.69 102 LYS A O 1
ATOM 791 N N . LEU A 1 103 ? 0.229 -8.314 3.278 1.00 95.88 103 LEU A N 1
ATOM 792 C CA . LEU A 1 103 ? -0.912 -8.603 2.412 1.00 95.88 103 LEU A CA 1
ATOM 793 C C . LEU A 1 103 ? -0.472 -8.893 0.973 1.00 95.88 103 LEU A C 1
ATOM 795 O O . LEU A 1 103 ? -0.995 -9.805 0.344 1.00 95.88 103 LEU A O 1
ATOM 799 N N . CYS A 1 104 ? 0.524 -8.172 0.449 1.00 97.31 104 CYS A N 1
ATOM 800 C CA . CYS A 1 104 ? 1.076 -8.502 -0.864 1.00 97.31 104 CYS A CA 1
ATOM 801 C C . CYS A 1 104 ? 1.769 -9.876 -0.889 1.00 97.31 104 CYS A C 1
ATOM 803 O O . CYS A 1 104 ? 1.753 -10.527 -1.928 1.00 97.31 104 CYS A O 1
ATOM 805 N N . GLU A 1 105 ? 2.393 -10.317 0.206 1.00 96.81 105 GLU A N 1
ATOM 806 C CA . GLU A 1 105 ? 2.994 -11.656 0.304 1.00 96.81 105 GLU A CA 1
ATOM 807 C C . GLU A 1 105 ? 1.931 -12.757 0.341 1.00 96.81 105 GLU A C 1
ATOM 809 O O . GLU A 1 105 ? 2.030 -13.714 -0.423 1.00 96.81 105 GLU A O 1
ATOM 814 N N . GLU A 1 106 ? 0.911 -12.594 1.185 1.00 96.00 106 GLU A N 1
ATOM 815 C CA . GLU A 1 106 ? -0.204 -13.538 1.345 1.00 96.00 106 GLU A CA 1
ATOM 816 C C . GLU A 1 106 ? -0.970 -13.750 0.035 1.00 96.00 106 GLU A C 1
ATOM 818 O O . GLU A 1 106 ? -1.280 -14.881 -0.332 1.00 96.00 106 GLU A O 1
ATOM 823 N N . GLU A 1 107 ? -1.230 -12.664 -0.693 1.00 96.56 107 GLU A N 1
ATOM 824 C CA . GLU A 1 107 ? -1.991 -12.676 -1.947 1.00 96.56 107 GLU A CA 1
ATOM 825 C C . GLU A 1 107 ? -1.095 -12.920 -3.185 1.00 96.56 107 GLU A C 1
ATOM 827 O O . GLU A 1 107 ? -1.564 -12.873 -4.323 1.00 96.56 107 GLU A O 1
ATOM 832 N N . GLY A 1 108 ? 0.214 -13.145 -3.005 1.00 97.75 108 GLY A N 1
ATOM 833 C CA . GLY A 1 108 ? 1.148 -13.418 -4.107 1.00 97.75 108 GLY A CA 1
ATOM 834 C C . GLY A 1 108 ? 1.414 -12.234 -5.053 1.00 97.75 108 GLY A C 1
ATOM 835 O O . GLY A 1 108 ? 1.883 -12.432 -6.177 1.00 97.75 108 GLY A O 1
ATOM 836 N N . LEU A 1 109 ? 1.160 -10.996 -4.616 1.00 97.44 109 LEU A N 1
ATOM 837 C CA . LEU A 1 109 ? 1.270 -9.746 -5.388 1.00 97.44 109 LEU A CA 1
ATOM 838 C C . LEU A 1 109 ? 2.729 -9.285 -5.543 1.00 97.44 109 LEU A C 1
ATOM 840 O O . LEU A 1 109 ? 3.127 -8.192 -5.127 1.00 97.44 109 LEU A O 1
ATOM 844 N N . THR A 1 110 ? 3.555 -10.142 -6.139 1.00 97.44 110 THR A N 1
ATOM 845 C CA . THR A 1 110 ? 5.014 -9.974 -6.214 1.00 97.44 110 THR A CA 1
ATOM 846 C C . THR A 1 110 ? 5.421 -8.682 -6.930 1.00 97.44 110 THR A C 1
ATOM 848 O O . THR A 1 110 ? 6.335 -7.980 -6.479 1.00 97.44 110 THR A O 1
ATOM 851 N N . ARG A 1 111 ? 4.728 -8.322 -8.022 1.00 97.12 111 ARG A N 1
ATOM 852 C CA . ARG A 1 111 ? 5.025 -7.107 -8.798 1.00 97.12 111 ARG A CA 1
ATOM 853 C C . ARG A 1 111 ? 4.742 -5.845 -7.990 1.00 97.12 111 ARG A C 1
ATOM 855 O O . ARG A 1 111 ? 5.575 -4.934 -7.986 1.00 97.12 111 ARG A O 1
ATOM 862 N N . LEU A 1 112 ? 3.602 -5.806 -7.303 1.00 96.94 112 LEU A N 1
ATOM 863 C CA . LEU A 1 112 ? 3.215 -4.700 -6.434 1.00 96.94 112 LEU A CA 1
ATOM 864 C C . LEU A 1 112 ? 4.138 -4.585 -5.224 1.00 96.94 112 LEU A C 1
ATOM 866 O O . LEU A 1 112 ? 4.608 -3.488 -4.943 1.00 96.94 112 LEU A O 1
ATOM 870 N N . LYS A 1 113 ? 4.465 -5.694 -4.553 1.00 97.81 113 LYS A N 1
ATOM 871 C CA . LYS A 1 113 ? 5.419 -5.695 -3.435 1.00 97.81 113 LYS A CA 1
ATOM 872 C C . LYS A 1 113 ? 6.756 -5.074 -3.846 1.00 97.81 113 LYS A C 1
ATOM 874 O O . LYS A 1 113 ? 7.251 -4.177 -3.167 1.00 97.81 113 LYS A O 1
ATOM 879 N N . SER A 1 114 ? 7.307 -5.506 -4.985 1.00 97.81 114 SER A N 1
ATOM 880 C CA . SER A 1 114 ? 8.547 -4.947 -5.540 1.00 97.81 114 SER A CA 1
ATOM 881 C C . SER A 1 114 ? 8.425 -3.446 -5.825 1.00 97.81 114 SER A C 1
ATOM 883 O O . SER A 1 114 ? 9.311 -2.675 -5.449 1.00 97.81 114 SER A O 1
ATOM 885 N N . TRP A 1 115 ? 7.305 -3.018 -6.417 1.00 97.56 115 TRP A N 1
ATOM 886 C CA . TRP A 1 115 ? 7.026 -1.607 -6.685 1.00 97.56 115 TRP A CA 1
ATOM 887 C C . TRP A 1 115 ? 6.935 -0.783 -5.389 1.00 97.56 115 TRP A C 1
ATOM 889 O O . TRP A 1 115 ? 7.609 0.240 -5.281 1.00 97.56 115 TRP A O 1
ATOM 899 N N . ILE A 1 116 ? 6.195 -1.248 -4.372 1.00 97.38 116 ILE A N 1
ATOM 900 C CA . ILE A 1 116 ? 6.082 -0.577 -3.065 1.00 97.38 116 ILE A CA 1
ATOM 901 C C . ILE A 1 116 ? 7.469 -0.433 -2.435 1.00 97.38 116 ILE A C 1
ATOM 903 O O . ILE A 1 116 ? 7.861 0.670 -2.052 1.00 97.38 116 ILE A O 1
ATOM 907 N N . SER A 1 117 ? 8.244 -1.520 -2.361 1.00 97.94 117 SER A N 1
ATOM 908 C CA . SER A 1 117 ? 9.595 -1.482 -1.792 1.00 97.94 117 SER A CA 1
ATOM 909 C C . SER A 1 117 ? 10.502 -0.497 -2.534 1.00 97.94 117 SER A C 1
ATOM 911 O O . SER A 1 117 ? 11.221 0.273 -1.898 1.00 97.94 117 SER A O 1
ATOM 913 N N . ALA A 1 118 ? 10.457 -0.465 -3.867 1.00 97.94 118 ALA A N 1
ATOM 914 C CA . ALA A 1 118 ? 11.242 0.477 -4.662 1.00 97.94 118 ALA A CA 1
ATOM 915 C C . ALA A 1 118 ? 10.816 1.939 -4.452 1.00 97.94 118 ALA A C 1
ATOM 917 O O . ALA A 1 118 ? 11.670 2.825 -4.381 1.00 97.94 118 ALA A O 1
ATOM 918 N N . VAL A 1 119 ? 9.513 2.203 -4.312 1.00 96.75 119 VAL A N 1
ATOM 919 C CA . VAL A 1 119 ? 8.991 3.543 -4.006 1.00 96.75 119 VAL A CA 1
ATOM 920 C C . VAL A 1 119 ? 9.470 4.006 -2.631 1.00 96.75 119 VAL A C 1
ATOM 922 O O . VAL A 1 119 ? 10.052 5.084 -2.525 1.00 96.75 119 VAL A O 1
ATOM 925 N N . LEU A 1 120 ? 9.302 3.183 -1.593 1.00 96.44 120 LEU A N 1
ATOM 926 C CA . LEU A 1 120 ? 9.689 3.522 -0.215 1.00 96.44 120 LEU A CA 1
ATOM 927 C C . LEU A 1 120 ? 11.208 3.641 -0.027 1.00 96.44 120 LEU A C 1
ATOM 929 O O . LEU A 1 120 ? 11.683 4.363 0.847 1.00 96.44 120 LEU A O 1
ATOM 933 N N . THR A 1 121 ? 12.003 2.945 -0.840 1.00 97.00 121 THR A N 1
ATOM 934 C CA . THR A 1 121 ? 13.470 3.016 -0.757 1.00 97.00 121 THR A CA 1
ATOM 935 C C . THR A 1 121 ? 14.073 4.176 -1.543 1.00 97.00 121 THR A C 1
ATOM 937 O O . THR A 1 121 ? 15.256 4.478 -1.358 1.00 97.00 121 THR A O 1
ATOM 940 N N . ARG A 1 122 ? 13.284 4.867 -2.377 1.00 96.88 122 ARG A N 1
ATOM 941 C CA . ARG A 1 122 ? 13.764 5.964 -3.219 1.00 96.88 122 ARG A CA 1
ATOM 942 C C . ARG A 1 122 ? 14.254 7.142 -2.357 1.00 96.88 122 ARG A C 1
ATOM 944 O O . ARG A 1 122 ? 13.492 7.632 -1.525 1.00 96.88 122 ARG A O 1
ATOM 951 N N . PRO A 1 123 ? 15.465 7.687 -2.600 1.00 96.88 123 PRO A N 1
ATOM 952 C CA . PRO A 1 123 ? 16.002 8.792 -1.801 1.00 96.88 123 PRO A CA 1
ATOM 953 C C . PRO A 1 123 ? 15.097 10.027 -1.735 1.00 96.88 123 PRO A C 1
ATOM 955 O O . PRO A 1 123 ? 14.965 10.625 -0.676 1.00 96.88 123 PRO A O 1
ATOM 958 N N . SER A 1 124 ? 14.432 10.387 -2.839 1.00 95.81 124 SER A N 1
ATOM 959 C CA . SER A 1 124 ? 13.512 11.531 -2.871 1.00 95.81 124 SER A CA 1
ATOM 960 C C . SER A 1 124 ? 12.262 11.324 -2.014 1.00 95.81 124 SER A C 1
ATOM 962 O O . SER A 1 124 ? 11.746 12.291 -1.471 1.00 95.81 124 SER A O 1
ATOM 964 N N . VAL A 1 125 ? 11.789 10.081 -1.876 1.00 95.25 125 VAL A N 1
ATOM 965 C CA . VAL A 1 125 ? 10.649 9.742 -1.011 1.00 95.25 125 VAL A CA 1
ATOM 966 C C . VAL A 1 125 ? 11.089 9.755 0.450 1.00 95.25 125 VAL A C 1
ATOM 968 O O . VAL A 1 125 ? 10.459 10.419 1.262 1.00 95.25 125 VAL A O 1
ATOM 971 N N . LYS A 1 126 ? 12.227 9.122 0.764 1.00 94.94 126 LYS A N 1
ATOM 972 C CA . LYS A 1 126 ? 12.812 9.128 2.116 1.00 94.94 126 LYS A CA 1
ATOM 973 C C . LYS A 1 126 ? 13.130 10.528 2.629 1.00 94.94 126 LYS A C 1
ATOM 975 O O . LYS A 1 126 ? 12.948 10.808 3.801 1.00 94.94 126 LYS A O 1
ATOM 980 N N . HIS A 1 127 ? 13.627 11.414 1.770 1.00 94.38 127 HIS A N 1
ATOM 981 C CA . HIS A 1 127 ? 13.961 12.775 2.184 1.00 94.38 127 HIS A CA 1
ATOM 982 C C . HIS A 1 127 ? 12.719 13.641 2.440 1.00 94.38 127 HIS A C 1
ATOM 984 O O . HIS A 1 127 ? 12.770 14.553 3.256 1.00 94.38 127 HIS A O 1
ATOM 990 N N . ALA A 1 128 ? 11.614 13.354 1.749 1.00 91.75 128 ALA A N 1
ATOM 991 C CA . ALA A 1 128 ? 10.335 14.039 1.927 1.00 91.75 128 ALA A CA 1
ATOM 992 C C . ALA A 1 128 ? 9.435 13.370 2.987 1.00 91.75 128 ALA A C 1
ATOM 994 O O . ALA A 1 128 ? 8.282 13.771 3.154 1.00 91.75 128 ALA A O 1
ATOM 995 N N . GLU A 1 129 ? 9.934 12.335 3.667 1.00 89.88 129 GLU A N 1
ATOM 996 C CA . GLU A 1 129 ? 9.222 11.612 4.714 1.00 89.88 129 GLU A CA 1
ATOM 997 C C . GLU A 1 129 ? 8.963 12.511 5.923 1.00 89.88 129 GLU A C 1
ATOM 999 O O . GLU A 1 129 ? 9.868 13.170 6.430 1.00 89.88 129 GLU A O 1
ATOM 1004 N N . LEU A 1 130 ? 7.716 12.508 6.398 1.00 89.56 130 LEU A N 1
ATOM 1005 C CA . LEU A 1 130 ? 7.394 13.020 7.727 1.00 89.56 130 LEU A CA 1
ATOM 1006 C C . LEU A 1 130 ? 7.923 12.052 8.780 1.00 89.56 130 LEU A C 1
ATOM 1008 O O . LEU A 1 130 ? 7.920 10.839 8.556 1.00 89.56 130 LEU A O 1
ATOM 1012 N N . SER A 1 131 ? 8.297 12.562 9.952 1.00 91.00 131 SER A N 1
ATOM 1013 C CA . SER A 1 131 ? 8.610 11.669 1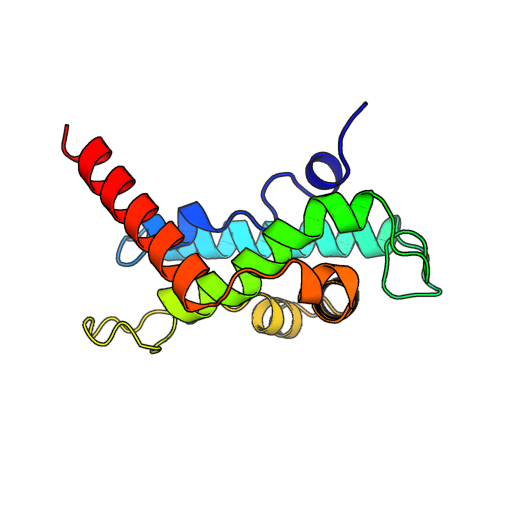1.069 1.00 91.00 131 SER A CA 1
ATOM 1014 C C . SER A 1 131 ? 7.404 10.779 11.401 1.00 91.00 131 SER A C 1
ATOM 1016 O O . SER A 1 131 ? 6.243 11.138 11.153 1.00 91.00 131 SER A O 1
ATOM 1018 N N . ARG A 1 132 ? 7.666 9.590 11.955 1.00 88.31 132 ARG A N 1
ATOM 1019 C CA . ARG A 1 132 ? 6.594 8.657 12.338 1.00 88.31 132 ARG A CA 1
ATOM 1020 C C . ARG A 1 132 ? 5.666 9.306 13.360 1.00 88.31 132 ARG A C 1
ATOM 1022 O O . ARG A 1 132 ? 4.449 9.189 13.242 1.00 88.31 132 ARG A O 1
ATOM 1029 N N . GLU A 1 133 ? 6.234 10.060 14.291 1.00 89.75 133 GLU A N 1
ATOM 1030 C CA . GLU A 1 133 ? 5.527 10.800 15.328 1.00 89.75 133 GLU A CA 1
ATOM 1031 C C . GLU A 1 133 ? 4.571 11.835 14.723 1.00 89.75 133 GLU A C 1
ATOM 1033 O O . GLU A 1 133 ? 3.390 11.859 15.072 1.00 89.75 133 GLU A O 1
ATOM 1038 N N . GLU A 1 134 ? 5.033 12.654 13.773 1.00 91.75 134 GLU A N 1
ATOM 1039 C CA . GLU A 1 134 ? 4.183 13.640 13.088 1.00 91.75 134 GLU A CA 1
ATOM 1040 C C . GLU A 1 134 ? 3.062 12.968 12.291 1.00 91.75 134 GLU A C 1
ATOM 1042 O O . GLU A 1 134 ? 1.917 13.434 12.299 1.00 91.75 134 GLU A O 1
ATOM 1047 N N . MET A 1 135 ? 3.370 11.854 11.622 1.00 90.38 135 MET A N 1
ATOM 1048 C CA . MET A 1 135 ? 2.391 11.088 10.858 1.00 90.38 135 MET A CA 1
ATOM 1049 C C . MET A 1 135 ? 1.297 10.526 11.770 1.00 90.38 135 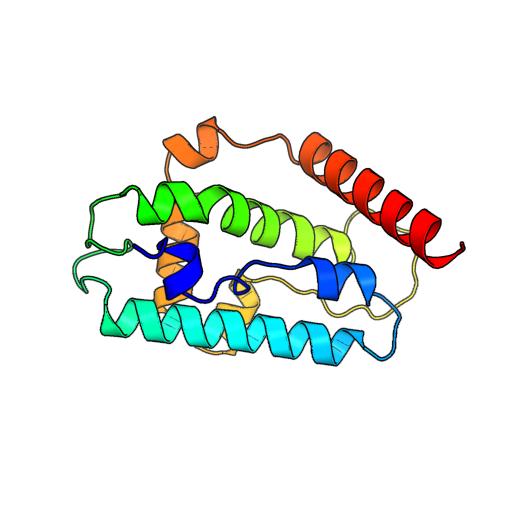MET A C 1
ATOM 1051 O O . MET A 1 135 ? 0.110 10.683 11.475 1.00 90.38 135 MET A O 1
ATOM 1055 N N . PHE A 1 136 ? 1.677 9.930 12.900 1.00 91.62 136 PHE A N 1
ATOM 1056 C CA . PHE A 1 136 ? 0.734 9.359 13.859 1.00 91.62 136 PHE A CA 1
ATOM 1057 C C . PHE A 1 136 ? -0.091 10.441 14.546 1.00 91.62 136 PHE A C 1
ATOM 1059 O O . PHE A 1 136 ? -1.311 10.321 14.600 1.00 91.62 136 PHE A O 1
ATOM 1066 N N . GLN A 1 137 ? 0.523 11.548 14.967 1.00 92.06 137 GLN A N 1
ATOM 1067 C CA . GLN A 1 137 ? -0.210 12.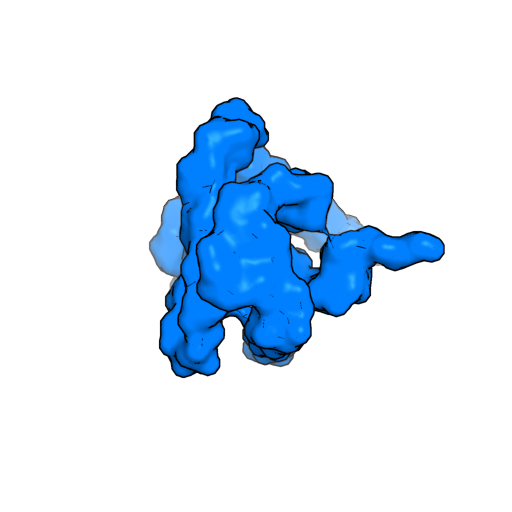686 15.525 1.00 92.06 137 GLN A CA 1
ATOM 1068 C C . GLN A 1 137 ? -1.229 13.259 14.534 1.00 92.06 137 GLN A C 1
ATOM 1070 O O . GLN A 1 137 ? -2.343 13.611 14.928 1.00 92.06 137 GLN A O 1
ATOM 1075 N N . SER A 1 138 ? -0.868 13.363 13.253 1.00 90.94 138 SER A N 1
ATOM 1076 C CA . SER A 1 138 ? -1.777 13.832 12.203 1.00 90.94 138 SER A CA 1
ATOM 1077 C C . SER A 1 138 ? -2.973 12.892 12.029 1.00 90.94 138 SER A C 1
ATOM 1079 O O . SER A 1 138 ? -4.119 13.349 11.992 1.00 90.94 138 SER A O 1
ATOM 1081 N N . VAL A 1 139 ? -2.721 11.580 11.988 1.00 91.88 139 VAL A N 1
ATOM 1082 C CA . VAL A 1 139 ? -3.768 10.560 11.850 1.00 91.88 139 VAL A CA 1
ATOM 1083 C C . VAL A 1 139 ? -4.674 10.520 13.077 1.00 91.88 139 VAL A C 1
ATOM 1085 O O . VAL A 1 139 ? -5.890 10.572 12.909 1.00 91.88 139 VAL A O 1
ATOM 1088 N N . SER A 1 140 ? -4.124 10.520 14.292 1.00 91.56 140 SER A N 1
ATOM 1089 C CA . SER A 1 140 ? -4.912 10.521 15.532 1.00 91.56 140 SER A CA 1
ATOM 1090 C C . SER A 1 140 ? -5.828 11.741 15.626 1.00 91.56 140 SER A C 1
ATOM 1092 O O . SER A 1 140 ? -7.009 11.600 15.931 1.00 91.56 140 SER A O 1
ATOM 1094 N N . LYS A 1 141 ? -5.331 12.937 15.272 1.00 92.81 141 LYS A N 1
ATOM 1095 C CA . LYS A 1 141 ? -6.165 14.152 15.197 1.00 92.81 141 LYS A CA 1
ATOM 1096 C C . LYS A 1 141 ? -7.295 14.018 14.178 1.00 92.81 141 LYS A C 1
ATOM 1098 O O . LYS A 1 141 ? -8.362 14.591 14.373 1.00 92.81 141 LYS A O 1
ATOM 1103 N N . MET A 1 142 ? -7.066 13.314 13.070 1.00 91.81 142 MET A N 1
ATOM 1104 C CA . MET A 1 142 ? -8.101 13.096 12.062 1.00 91.81 142 MET A CA 1
ATOM 1105 C C . MET A 1 142 ? -9.150 12.081 12.530 1.00 91.81 142 MET A C 1
ATOM 1107 O O . MET A 1 142 ? -10.334 12.323 12.318 1.00 91.81 142 MET A O 1
ATOM 1111 N N . LEU A 1 143 ? -8.741 10.999 13.199 1.00 90.44 143 LEU A N 1
ATOM 1112 C CA . LEU A 1 143 ? -9.660 10.014 13.782 1.00 90.44 143 LEU A CA 1
ATOM 1113 C C . LEU A 1 143 ? -10.570 10.650 14.835 1.00 90.44 143 LEU A C 1
ATOM 1115 O O . LEU A 1 143 ? -11.785 10.528 14.724 1.00 90.44 143 LEU A O 1
ATOM 1119 N N . GLN A 1 144 ? -10.003 11.449 15.743 1.00 91.00 144 GLN A N 1
ATOM 1120 C CA . GLN A 1 144 ? -10.782 12.206 16.726 1.00 91.00 144 GLN A CA 1
ATOM 1121 C C . GLN A 1 144 ? -11.836 13.106 16.056 1.00 91.00 144 GLN A C 1
ATOM 1123 O O . GLN A 1 144 ? -12.985 13.167 16.483 1.00 91.00 144 GLN A O 1
ATOM 1128 N N . ARG A 1 145 ? -11.478 13.786 14.958 1.00 91.12 145 ARG A N 1
ATOM 1129 C CA . ARG A 1 145 ? -12.438 14.611 14.206 1.00 91.12 145 ARG A CA 1
ATOM 1130 C C . ARG A 1 145 ? -13.561 13.790 13.580 1.00 91.12 145 ARG A C 1
ATOM 1132 O O . ARG A 1 145 ? -14.672 14.300 13.481 1.00 91.12 145 ARG A O 1
ATOM 1139 N N . PHE A 1 146 ? -13.289 12.568 13.119 1.00 87.69 146 PHE A N 1
ATOM 1140 C CA . PHE A 1 146 ? -14.337 11.694 12.588 1.00 87.69 146 PHE A CA 1
ATOM 1141 C C . PHE A 1 146 ? -15.332 11.302 13.680 1.00 87.69 146 PHE A C 1
ATOM 1143 O O . PHE A 1 146 ? -16.532 11.463 13.470 1.00 87.69 146 PHE A O 1
ATOM 1150 N N . GLU A 1 147 ? -14.844 10.915 14.858 1.00 87.94 147 GLU A N 1
ATOM 1151 C CA . GLU A 1 147 ? -15.689 10.608 16.020 1.00 87.94 147 GLU A CA 1
ATOM 1152 C C . GLU A 1 147 ? -16.554 11.816 16.430 1.00 87.94 147 GLU A C 1
ATOM 1154 O O . GLU A 1 147 ? -17.749 11.684 16.691 1.00 87.94 147 GLU A O 1
ATOM 1159 N N . GLU A 1 148 ? -15.991 13.028 16.433 1.00 91.69 148 GLU A N 1
ATOM 1160 C CA . GLU A 1 148 ? -16.729 14.263 16.748 1.00 91.69 148 GLU A CA 1
ATOM 1161 C C . GLU A 1 148 ? -17.814 14.621 15.717 1.00 91.69 148 GLU A C 1
ATOM 1163 O O . GLU A 1 148 ? -18.774 15.320 16.054 1.00 91.69 148 GLU A O 1
ATOM 1168 N N . MET A 1 149 ? -17.657 14.205 14.457 1.00 88.81 149 MET A N 1
ATOM 1169 C CA . MET A 1 149 ? -18.642 14.446 13.396 1.00 88.81 149 MET A CA 1
ATOM 1170 C C . MET A 1 149 ? -19.770 13.415 13.396 1.00 88.81 149 MET A C 1
ATOM 1172 O O . MET A 1 149 ? -20.883 13.765 13.025 1.00 88.81 149 MET A O 1
ATOM 1176 N N . GLU A 1 150 ? -19.500 12.173 13.797 1.00 83.31 150 GLU A N 1
ATOM 1177 C CA . GLU A 1 150 ? -20.498 11.093 13.855 1.00 83.31 150 GLU A CA 1
ATOM 1178 C C . GLU A 1 150 ? -21.432 11.206 15.070 1.00 83.31 150 GLU A C 1
ATOM 1180 O O . GLU A 1 150 ? -22.560 10.726 15.026 1.00 83.31 150 GLU A O 1
ATOM 1185 N N . ASN A 1 151 ? -20.987 11.880 16.134 1.00 78.19 151 ASN A N 1
ATOM 1186 C CA . ASN A 1 151 ? -21.771 12.123 17.350 1.00 78.19 151 ASN A CA 1
ATOM 1187 C C . ASN A 1 151 ? -22.667 13.384 17.290 1.00 78.19 151 ASN A C 1
ATOM 1189 O O . ASN A 1 151 ? -23.211 13.795 18.318 1.00 78.19 151 ASN A O 1
ATOM 1193 N N . LYS A 1 152 ? -22.793 14.027 16.122 1.00 64.62 152 LYS A N 1
ATOM 1194 C CA . LYS A 1 152 ? -23.630 15.218 15.885 1.00 64.62 152 LYS A CA 1
ATOM 1195 C C . LYS A 1 152 ? -24.810 14.894 14.984 1.00 64.62 152 LYS A C 1
ATOM 1197 O O . LYS A 1 152 ? -25.896 15.445 15.268 1.00 64.62 152 LYS A O 1
#

Foldseek 3Di:
DDALCVVLPVCLLPCVQCLLCFVHPCNVVSLVVNLVSLVSNLVCCVVQADPCALESPHPDDDVNLVVCLVSLVLSQLPQQCRQHCHDPVPDPPPGDRDHSLVSCVVVVSVSSNSNSVCSCPDPVSVVVDDPSVVSNVVVVVVSVVVVVVVVD

Secondary structure (DSSP, 8-state):
---HHHHTTTTTT--HHHHHTTTSTTHHHHHHHHHHHHHHHHHHHHHHS-TTSSBTBBTB--HHHHHHHHHHHHHHHHHHHHHSSSS-------PPP--HHHHHHHTT-HHHHHHHHHHHH-HHHHHTPPPHHHHHHHHHHHHHHHHHHHT-

pLDDT: mean 87.5, std 13.36, range [43.72, 97.94]

Organism: NCBI:txid44445

Sequence (152 aa):
MRLFSELCGASSFSYWNILRAKGDEKFESAVQEFKQGLINTNTFLEKKGDPNGPFLFGNQFTLAECNAAPFVQRACNVLPAFTGKGEAETSECDSILVDPIKLCEEEGLTRLKSWISAVLTRPSVKHAELSREEMFQSVSKMLQRFEEMENK

InterPro domains:
  IPR010987 Glutathione S-transferase, C-terminal-like [PS50405] (1-142)
  IPR036282 Glutathione S-transferase, C-terminal domain superfamily [SSF47616] (13-147)
  IPR050983 Glutathione S-transferase Omega/HSP26 [PTHR43968] (13-147)